Protein AF-A0A2G2JUC3-F1 (afdb_monomer)

Secondary structure (DSSP, 8-state):
-EEEE---GGGHHHHHHHHT-HHHHTTS-TTS-SSPPHHHHHHIIIIIHHHSS---EEEETTEEE---

Foldseek 3Di:
DKDWAQQDLVCLVVCQVQCQDPVRVVVDDPPADPNHDSVNSVCCNPPVCPPDDPDTFIADPNDTDDDD

Nearest P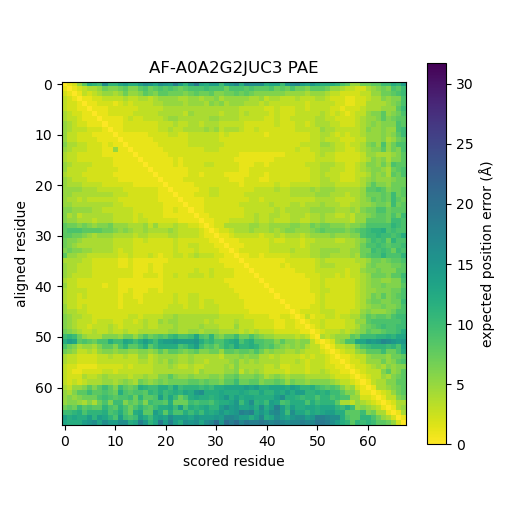DB structures (foldseek):
  6erd-assembly1_B  TM=6.476E-01  e=1.008E-01  Bacillus cereus ATCC 14579
  8q6u-assembly1_B  TM=6.388E-01  e=1.008E-01  Bacillus cereus ATCC 14579
  4kua-assembly1_A  TM=6.611E-01  e=5.452E-01  Pseudomonas aeruginosa PAO1
  7kpp-assembly1_A  TM=6.238E-01  e=3.106E-01  Pseudomonas aeruginosa

Solvent-accessible surface area (backbone atoms only — not comparable to full-atom values): 4181 Å² total; per-residue (Å²): 104,83,46,79,40,76,65,50,81,79,50,32,64,54,47,33,55,43,48,57,31,72,91,48,41,75,71,50,67,87,84,58,63,78,83,40,43,71,68,55,27,50,45,31,59,74,42,61,50,68,75,68,73,92,59,62,40,35,32,46,79,86,39,83,49,89,82,125

Radius of gyration: 11.58 Å; Cα contacts (8 Å, |Δi|>4): 74; chains: 1; bounding box: 24×30×24 Å

pLDDT: mean 87.76, std 8.27, range [52.44, 96.88]

Mean predicted aligned error: 4.59 Å

Sequence (68 aa):
MIWLREMKHEDKSQFVQFLNDERVIKFLSSRIPFPYTETDAEWWVTRGSKDDGIVSAIECDGYFIIAN

Structure (mmCIF, N/CA/C/O backbone):
data_AF-A0A2G2JUC3-F1
#
_entry.id   AF-A0A2G2JUC3-F1
#
loop_
_atom_site.group_PDB
_atom_site.id
_atom_site.type_symbol
_atom_site.label_atom_id
_atom_site.label_alt_id
_atom_site.label_comp_id
_atom_site.label_asym_id
_atom_site.label_entity_id
_atom_site.label_seq_id
_atom_site.pdbx_PDB_ins_code
_atom_site.Cartn_x
_atom_site.Cartn_y
_atom_site.Cartn_z
_atom_site.occupancy
_atom_site.B_iso_or_equiv
_atom_site.auth_seq_id
_atom_site.auth_comp_id
_atom_site.auth_asym_id
_atom_site.auth_atom_id
_atom_site.pdbx_PDB_model_num
ATOM 1 N N . MET A 1 1 ? -6.795 -19.866 -8.433 1.00 78.00 1 MET A N 1
ATOM 2 C CA . MET A 1 1 ? -5.329 -19.998 -8.637 1.00 78.00 1 MET A CA 1
ATOM 3 C C . MET A 1 1 ? -4.657 -18.771 -8.046 1.00 78.00 1 MET A C 1
ATOM 5 O O . MET A 1 1 ? -5.153 -17.676 -8.280 1.00 78.00 1 MET A O 1
ATOM 9 N N . ILE A 1 2 ? -3.586 -18.955 -7.268 1.00 86.38 2 ILE A N 1
ATOM 10 C CA . ILE A 1 2 ? -2.855 -17.857 -6.618 1.00 86.38 2 ILE A CA 1
ATOM 11 C C . ILE A 1 2 ? -1.625 -17.507 -7.456 1.00 86.38 2 ILE A C 1
ATOM 13 O O . ILE A 1 2 ? -0.862 -18.400 -7.826 1.00 86.38 2 ILE A O 1
ATOM 17 N N . TRP A 1 3 ? -1.432 -16.218 -7.715 1.00 88.56 3 TRP A N 1
ATOM 18 C CA . TRP A 1 3 ? -0.301 -15.667 -8.450 1.00 88.56 3 TRP A CA 1
ATOM 19 C C . TRP A 1 3 ? 0.411 -14.608 -7.620 1.00 88.56 3 TRP A C 1
ATOM 21 O O . TRP A 1 3 ? -0.215 -13.849 -6.882 1.00 88.56 3 TRP A O 1
ATOM 31 N N . LEU A 1 4 ? 1.728 -14.543 -7.788 1.00 90.19 4 LEU A N 1
ATOM 32 C CA . LEU A 1 4 ? 2.536 -13.417 -7.343 1.00 90.19 4 LEU A CA 1
ATOM 33 C C . LEU A 1 4 ? 2.880 -12.594 -8.575 1.00 90.19 4 LEU A C 1
ATOM 35 O O . LEU A 1 4 ? 3.360 -13.140 -9.571 1.00 90.19 4 LEU A O 1
ATOM 39 N N . ARG A 1 5 ? 2.620 -11.292 -8.515 1.00 89.94 5 ARG A N 1
ATOM 40 C CA . ARG A 1 5 ? 2.955 -10.366 -9.596 1.00 89.94 5 ARG A CA 1
ATOM 41 C C . ARG A 1 5 ? 3.558 -9.082 -9.056 1.00 89.94 5 ARG A C 1
ATOM 43 O O . ARG A 1 5 ? 3.415 -8.751 -7.880 1.00 89.94 5 ARG A O 1
ATOM 50 N N . GLU A 1 6 ? 4.179 -8.329 -9.951 1.00 88.38 6 GLU A N 1
ATOM 51 C CA . GLU A 1 6 ? 4.605 -6.970 -9.645 1.00 88.38 6 GLU A CA 1
ATOM 52 C C . GLU A 1 6 ? 3.408 -6.079 -9.287 1.00 88.38 6 GLU A C 1
ATOM 54 O O . GLU A 1 6 ? 2.288 -6.254 -9.792 1.00 88.38 6 GLU A O 1
ATOM 59 N N . MET A 1 7 ? 3.673 -5.121 -8.399 1.00 88.88 7 MET A N 1
ATOM 60 C CA . MET A 1 7 ? 2.730 -4.066 -8.043 1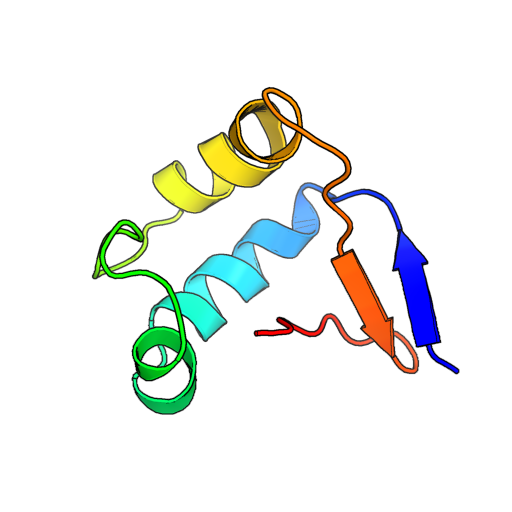.00 88.88 7 MET A CA 1
ATOM 61 C C . MET A 1 7 ? 2.476 -3.176 -9.260 1.00 88.88 7 MET A C 1
ATOM 63 O O . MET A 1 7 ? 3.411 -2.776 -9.960 1.00 88.88 7 MET A O 1
ATOM 67 N N . LYS A 1 8 ? 1.209 -2.851 -9.500 1.00 89.88 8 LYS A N 1
ATOM 68 C CA . LYS A 1 8 ? 0.774 -1.995 -10.601 1.00 89.88 8 LYS A CA 1
ATOM 69 C C . LYS A 1 8 ? 0.152 -0.716 -10.063 1.00 89.88 8 LYS A C 1
ATOM 71 O O . LYS A 1 8 ? -0.311 -0.650 -8.927 1.00 89.88 8 L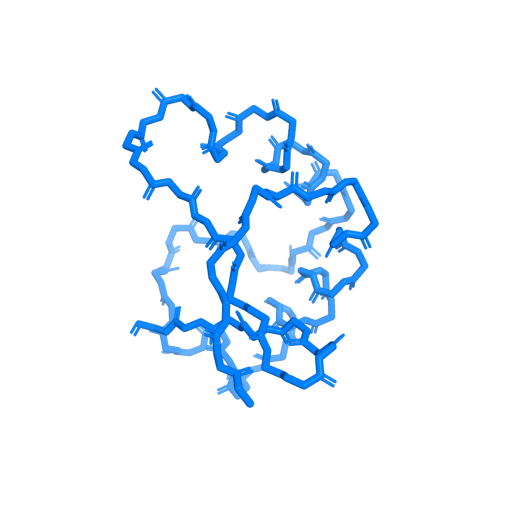YS A O 1
ATOM 76 N N . HIS A 1 9 ? 0.126 0.317 -10.894 1.00 90.25 9 HIS A N 1
ATOM 77 C CA . HIS A 1 9 ? -0.414 1.615 -10.500 1.00 90.25 9 HIS A CA 1
ATOM 78 C C . HIS A 1 9 ? -1.918 1.552 -10.185 1.00 90.25 9 HIS A C 1
ATOM 80 O O . HIS A 1 9 ? -2.415 2.298 -9.343 1.00 90.25 9 HIS A O 1
ATOM 86 N N . GLU A 1 10 ? -2.641 0.629 -10.816 1.00 90.38 10 GLU A N 1
ATOM 87 C CA . GLU A 1 10 ? -4.066 0.387 -10.591 1.00 90.38 10 GLU A CA 1
ATOM 88 C C . GLU A 1 10 ? -4.362 -0.164 -9.181 1.00 90.38 10 GLU A C 1
ATOM 90 O O . GLU A 1 10 ? -5.454 0.064 -8.650 1.00 90.38 10 GLU A O 1
ATOM 95 N N . ASP A 1 11 ? -3.377 -0.800 -8.532 1.00 89.75 11 ASP A N 1
ATOM 96 C CA . ASP A 1 11 ? -3.528 -1.391 -7.194 1.00 89.75 11 ASP A CA 1
ATOM 97 C C . ASP A 1 11 ? -3.702 -0.326 -6.100 1.00 89.75 11 ASP A C 1
ATOM 99 O O . ASP A 1 11 ? -4.210 -0.620 -5.018 1.00 89.75 11 ASP A O 1
ATOM 103 N N . LYS A 1 12 ? -3.336 0.937 -6.368 1.00 93.12 12 LYS A N 1
ATOM 104 C CA . LYS A 1 12 ? -3.4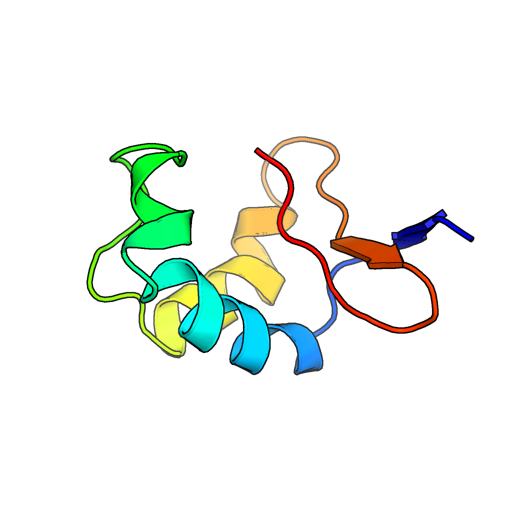41 2.046 -5.400 1.00 93.12 12 LYS A CA 1
ATOM 105 C C . LYS A 1 12 ? -4.820 2.153 -4.763 1.00 93.12 12 LYS A C 1
ATOM 107 O O . LYS A 1 12 ? -4.932 2.341 -3.555 1.00 93.12 12 LYS A O 1
ATOM 112 N N . SER A 1 13 ? -5.863 2.020 -5.581 1.00 91.31 13 SER A N 1
ATOM 113 C CA . SER A 1 13 ? -7.253 2.109 -5.127 1.00 91.31 13 SER A CA 1
ATOM 114 C C . SER A 1 13 ? -7.576 1.047 -4.070 1.00 91.31 13 SER A C 1
ATOM 116 O O . SER A 1 13 ? -8.217 1.338 -3.061 1.00 91.31 13 SER A O 1
ATOM 118 N N . GLN A 1 14 ? -7.052 -0.165 -4.252 1.00 90.88 14 GLN A N 1
ATOM 119 C CA . GLN A 1 14 ? -7.225 -1.280 -3.328 1.00 90.88 14 GLN A CA 1
ATOM 120 C C . GLN A 1 14 ? -6.403 -1.082 -2.052 1.00 90.88 14 GLN A C 1
ATOM 122 O O . GLN A 1 14 ? -6.903 -1.374 -0.970 1.00 90.88 14 GLN A O 1
ATOM 127 N N . PHE A 1 15 ? -5.191 -0.523 -2.141 1.00 92.56 15 PHE A N 1
ATOM 128 C CA . PHE A 1 15 ? -4.418 -0.136 -0.954 1.00 92.56 15 PHE A CA 1
ATOM 129 C C . PHE A 1 15 ? -5.176 0.870 -0.087 1.00 92.56 15 PHE A C 1
ATOM 131 O O . PHE A 1 15 ? -5.343 0.632 1.107 1.00 92.56 15 PHE A O 1
ATOM 138 N N . VAL A 1 16 ? -5.686 1.955 -0.678 1.00 94.81 16 VAL A N 1
ATOM 139 C CA . VAL A 1 16 ? -6.468 2.961 0.060 1.00 94.81 16 VAL A CA 1
ATOM 140 C C . VAL A 1 16 ? -7.715 2.333 0.681 1.00 94.81 16 VAL A C 1
ATOM 142 O O . VAL A 1 16 ? -8.026 2.611 1.836 1.00 94.81 16 VAL A O 1
ATOM 145 N N . GLN A 1 17 ? -8.407 1.448 -0.037 1.00 93.69 17 GLN A N 1
ATOM 146 C CA . GLN A 1 17 ? -9.579 0.762 0.499 1.00 93.69 17 GLN A CA 1
ATOM 147 C C . GLN A 1 17 ? -9.231 -0.150 1.686 1.00 93.69 17 GLN A C 1
ATOM 149 O O . GLN A 1 17 ? -9.866 -0.063 2.735 1.00 93.69 17 GLN A O 1
ATOM 154 N N . PHE A 1 18 ? -8.247 -1.036 1.532 1.00 92.50 18 PHE A N 1
ATOM 155 C CA . PHE A 1 18 ? -7.947 -2.057 2.534 1.00 92.50 18 PHE A CA 1
ATOM 156 C C . PHE A 1 18 ? -7.170 -1.512 3.732 1.00 92.50 18 PHE A C 1
ATOM 158 O O . PHE A 1 18 ? -7.447 -1.916 4.856 1.00 92.50 18 PHE A O 1
ATOM 165 N N . LEU A 1 19 ? -6.232 -0.583 3.536 1.00 93.69 19 LEU A N 1
ATOM 166 C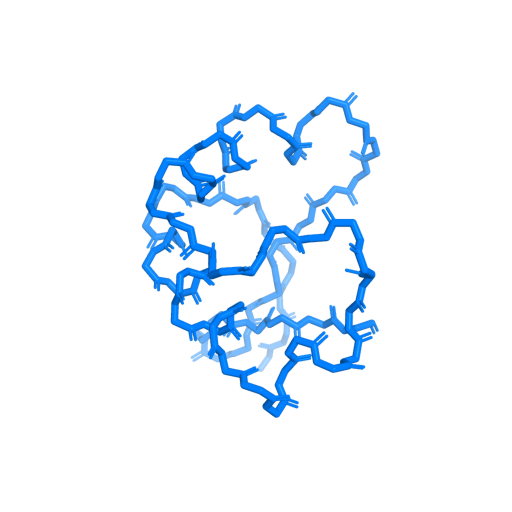 CA . LEU A 1 19 ? -5.440 -0.023 4.639 1.00 93.69 19 LEU A CA 1
ATOM 167 C C . LEU A 1 19 ? -6.223 0.979 5.498 1.00 93.69 19 LEU A C 1
ATOM 169 O O . LEU A 1 19 ? -5.775 1.324 6.587 1.00 93.69 19 LEU A O 1
ATOM 173 N N . ASN A 1 20 ? -7.416 1.384 5.056 1.00 95.00 20 ASN A N 1
ATOM 174 C CA . ASN A 1 20 ? -8.380 2.103 5.887 1.00 95.00 20 ASN A CA 1
ATOM 175 C C . ASN A 1 20 ? -9.479 1.198 6.475 1.00 95.00 20 ASN A C 1
ATOM 177 O O . ASN A 1 20 ? -10.336 1.685 7.210 1.00 95.00 20 ASN A O 1
ATOM 181 N N . ASP A 1 21 ? -9.474 -0.108 6.190 1.00 94.50 21 ASP A N 1
ATOM 182 C CA . ASP A 1 21 ? -10.384 -1.060 6.826 1.00 94.50 21 ASP A CA 1
ATOM 183 C C . ASP A 1 21 ? -9.788 -1.531 8.160 1.00 94.50 21 ASP A C 1
ATOM 185 O O . ASP A 1 21 ? -8.775 -2.234 8.197 1.00 94.50 21 ASP A O 1
ATOM 189 N N . GLU A 1 22 ? -10.444 -1.192 9.273 1.00 92.00 22 GLU A N 1
ATOM 190 C CA . GLU A 1 22 ? -10.033 -1.599 10.625 1.00 92.00 22 GLU A CA 1
ATOM 191 C C . GLU A 1 22 ? -9.866 -3.120 10.773 1.00 92.00 22 GLU A C 1
ATOM 193 O O . GLU A 1 22 ? -9.057 -3.602 11.572 1.00 92.00 22 GLU A O 1
ATOM 198 N N . ARG A 1 23 ? -10.608 -3.905 9.983 1.00 92.06 23 ARG A N 1
ATOM 199 C CA . ARG A 1 23 ? -10.525 -5.371 9.989 1.00 92.06 23 ARG A CA 1
ATOM 200 C C . ARG A 1 23 ? -9.227 -5.878 9.364 1.00 92.06 23 ARG A C 1
ATOM 202 O O . ARG A 1 23 ? -8.856 -7.011 9.663 1.00 92.06 23 ARG A O 1
ATOM 209 N N . VAL A 1 24 ? -8.565 -5.063 8.543 1.00 90.31 24 VAL A N 1
ATOM 210 C CA . VAL A 1 24 ? -7.298 -5.364 7.865 1.00 90.31 24 VAL A CA 1
ATOM 211 C C . VAL A 1 24 ? -6.130 -4.716 8.606 1.00 90.31 24 VAL A C 1
ATOM 213 O O . VAL A 1 24 ? -5.228 -5.427 9.043 1.00 90.31 24 VAL A O 1
ATOM 216 N N . ILE A 1 25 ? -6.161 -3.394 8.819 1.00 91.50 25 ILE A N 1
ATOM 217 C CA . ILE A 1 25 ? -5.023 -2.627 9.365 1.00 91.50 25 ILE A CA 1
ATOM 218 C C . ILE A 1 25 ? -4.579 -3.118 10.750 1.00 91.50 25 ILE A C 1
ATOM 220 O O . ILE A 1 25 ? -3.393 -3.079 11.061 1.00 91.50 25 ILE A O 1
ATOM 224 N N . LYS A 1 26 ? -5.498 -3.673 11.557 1.00 90.81 26 LYS A N 1
ATOM 225 C CA . LYS A 1 26 ? -5.196 -4.242 12.885 1.00 90.81 26 LYS A CA 1
ATOM 226 C C . LYS A 1 26 ? -4.195 -5.400 12.862 1.00 90.81 26 LYS A C 1
ATOM 228 O O . LYS A 1 26 ? -3.638 -5.744 13.901 1.00 90.81 26 LYS A O 1
ATOM 233 N N . PHE A 1 27 ? -4.040 -6.046 11.710 1.00 90.62 27 PHE A N 1
ATOM 234 C CA . PHE A 1 27 ? -3.112 -7.151 11.514 1.00 90.62 27 PHE A CA 1
ATOM 235 C C . PHE A 1 27 ? -1.758 -6.689 10.977 1.00 90.62 27 PHE A C 1
ATOM 237 O O . PHE A 1 27 ? -0.815 -7.470 10.987 1.00 90.62 27 PHE A O 1
ATOM 244 N N . LEU A 1 28 ? -1.656 -5.439 10.524 1.00 88.69 28 LEU A N 1
ATOM 245 C CA . LEU A 1 28 ? -0.469 -4.907 9.874 1.00 88.69 28 LEU A CA 1
ATOM 246 C C . LEU A 1 28 ? 0.403 -4.110 10.850 1.00 88.69 28 LEU A C 1
ATOM 248 O O . LEU A 1 28 ? 0.025 -3.800 11.980 1.00 88.69 28 LEU A O 1
ATOM 252 N N . SER A 1 29 ? 1.613 -3.778 10.399 1.00 87.62 29 SER A N 1
ATOM 253 C CA . SER A 1 29 ? 2.556 -2.984 11.184 1.00 87.62 29 SER A CA 1
ATOM 254 C C . SER A 1 29 ? 1.979 -1.614 11.546 1.00 87.62 29 SER A C 1
ATOM 256 O O . SER A 1 29 ? 1.467 -0.902 10.686 1.00 87.62 29 SER A O 1
ATOM 258 N N . SER A 1 30 ? 2.206 -1.174 12.787 1.00 86.88 30 SER A N 1
ATOM 259 C CA . SER A 1 30 ? 1.903 0.192 13.242 1.00 86.88 30 SER A CA 1
ATOM 260 C C . SER A 1 30 ? 2.695 1.289 12.516 1.00 86.88 30 SER A C 1
ATOM 262 O O . SER A 1 30 ? 2.468 2.470 12.758 1.00 86.88 30 SER A O 1
ATOM 264 N N . ARG A 1 31 ? 3.637 0.918 11.636 1.00 88.38 31 ARG A N 1
ATOM 265 C CA . ARG A 1 31 ? 4.355 1.847 10.752 1.00 88.38 31 ARG A CA 1
ATOM 266 C C . ARG A 1 31 ? 3.522 2.307 9.555 1.00 88.38 31 ARG A C 1
ATOM 268 O O . ARG A 1 31 ? 3.926 3.259 8.896 1.00 88.38 31 ARG A O 1
ATOM 275 N N . ILE A 1 32 ? 2.414 1.633 9.247 1.00 89.56 32 ILE A N 1
ATOM 276 C CA . ILE A 1 32 ? 1.523 2.048 8.163 1.00 89.56 32 ILE A CA 1
ATOM 277 C C . ILE A 1 32 ? 0.729 3.280 8.629 1.00 89.56 32 ILE A C 1
ATOM 279 O O . ILE A 1 32 ? 0.102 3.218 9.689 1.00 89.56 32 ILE A O 1
ATOM 283 N N . PRO A 1 33 ? 0.743 4.393 7.871 1.00 91.62 33 PRO A N 1
ATOM 284 C CA . PRO A 1 33 ? -0.068 5.565 8.181 1.00 91.62 33 PRO A CA 1
ATOM 285 C C . PRO A 1 33 ? -1.558 5.220 8.263 1.00 91.62 33 PRO A C 1
ATOM 287 O O . PRO A 1 33 ? -2.073 4.471 7.435 1.00 91.62 33 PRO A O 1
ATOM 290 N N . PHE A 1 34 ? -2.256 5.800 9.238 1.00 91.00 34 PHE A N 1
ATOM 291 C CA . PHE A 1 34 ? -3.709 5.711 9.350 1.00 91.00 34 PHE A CA 1
ATOM 292 C C . PHE A 1 34 ? -4.281 7.095 9.712 1.00 91.00 34 PHE A C 1
ATOM 294 O O . PHE A 1 34 ? -3.908 7.634 10.759 1.00 91.00 34 PHE A O 1
ATOM 301 N N . PRO A 1 35 ? -5.164 7.690 8.885 1.00 93.56 35 PRO A N 1
ATOM 302 C CA . PRO A 1 35 ? -5.712 7.146 7.637 1.00 93.56 35 PRO A CA 1
ATOM 303 C C . PRO A 1 35 ? -4.665 7.047 6.516 1.00 93.56 35 PRO A C 1
ATOM 305 O O . PRO A 1 35 ? -3.760 7.874 6.429 1.00 93.56 35 PRO A O 1
ATOM 308 N N . TYR A 1 36 ? -4.810 6.037 5.660 1.00 96.19 36 TYR A N 1
ATOM 309 C CA . TYR A 1 36 ? -3.927 5.796 4.519 1.00 96.19 36 TYR A CA 1
ATOM 310 C C . TYR A 1 36 ? -4.419 6.571 3.289 1.00 96.19 36 TYR A C 1
ATOM 312 O O . TYR A 1 36 ? -5.582 6.442 2.897 1.00 96.19 36 TYR A O 1
ATOM 320 N N . THR A 1 37 ? -3.568 7.391 2.677 1.00 96.88 37 THR A N 1
ATOM 321 C CA . THR A 1 37 ? -3.968 8.315 1.602 1.00 96.88 37 THR A CA 1
ATOM 322 C C . THR A 1 37 ? -3.585 7.816 0.208 1.00 96.88 37 THR A C 1
ATOM 324 O O . THR A 1 37 ? -2.766 6.912 0.045 1.00 96.88 37 THR A O 1
ATOM 327 N N . GLU A 1 38 ? -4.144 8.437 -0.837 1.00 95.56 38 GLU A N 1
ATOM 328 C CA . GLU A 1 38 ? -3.720 8.174 -2.220 1.00 95.56 38 GLU A CA 1
ATOM 329 C C . GLU A 1 38 ? -2.241 8.508 -2.454 1.00 95.56 38 GLU A C 1
ATOM 331 O O . GLU A 1 38 ? -1.573 7.811 -3.214 1.00 95.56 38 GLU A O 1
ATOM 336 N N . THR A 1 39 ? -1.713 9.536 -1.781 1.00 96.31 39 THR A N 1
ATOM 337 C CA . THR A 1 39 ? -0.290 9.898 -1.847 1.00 96.31 39 THR A CA 1
ATOM 338 C C . THR A 1 39 ? 0.587 8.805 -1.240 1.00 96.31 39 THR A C 1
ATOM 340 O O . THR A 1 39 ? 1.635 8.483 -1.801 1.00 96.31 39 THR A O 1
ATOM 343 N N . ASP A 1 40 ? 0.149 8.195 -0.133 1.00 95.38 40 ASP A N 1
ATOM 344 C CA . ASP A 1 40 ? 0.856 7.063 0.477 1.00 95.38 40 ASP A CA 1
ATOM 345 C C . ASP A 1 40 ? 0.853 5.855 -0.465 1.00 95.38 40 ASP A C 1
ATOM 347 O O . ASP A 1 40 ? 1.898 5.236 -0.684 1.00 95.38 40 ASP A O 1
ATOM 351 N N . ALA A 1 41 ? -0.299 5.568 -1.084 1.00 94.81 41 ALA A N 1
ATOM 352 C CA . ALA A 1 41 ? -0.431 4.501 -2.070 1.00 94.81 41 ALA A CA 1
ATOM 353 C C . ALA A 1 41 ? 0.484 4.738 -3.280 1.00 94.81 41 ALA A C 1
ATOM 355 O O . ALA A 1 41 ? 1.215 3.830 -3.671 1.00 94.81 41 ALA A O 1
ATOM 356 N N . GLU A 1 42 ? 0.487 5.953 -3.840 1.00 95.25 42 GLU A N 1
ATOM 357 C CA . GLU A 1 42 ? 1.353 6.362 -4.953 1.00 95.25 42 GLU A CA 1
ATOM 358 C C . GLU A 1 42 ? 2.826 6.139 -4.624 1.00 95.25 42 GLU A C 1
ATOM 360 O O . GLU A 1 42 ? 3.552 5.501 -5.393 1.00 95.25 42 GLU A O 1
ATOM 365 N N . TRP A 1 43 ? 3.264 6.627 -3.463 1.00 94.31 43 TRP A N 1
ATOM 366 C CA . TRP A 1 43 ? 4.635 6.442 -3.013 1.00 94.31 43 TRP A CA 1
ATOM 367 C C . TRP A 1 43 ? 4.968 4.955 -2.851 1.00 94.31 43 TRP A C 1
ATOM 369 O O . TRP A 1 43 ? 6.036 4.512 -3.276 1.00 94.31 43 TRP A O 1
ATOM 379 N N . TRP A 1 44 ? 4.048 4.152 -2.312 1.00 92.56 44 TRP A N 1
ATOM 380 C CA . TRP A 1 44 ? 4.264 2.721 -2.113 1.00 92.56 44 TRP A CA 1
ATOM 381 C C . TRP A 1 44 ? 4.429 1.949 -3.429 1.00 92.56 44 TRP A C 1
ATOM 383 O O . TRP A 1 44 ? 5.427 1.240 -3.593 1.00 92.56 44 TRP A O 1
ATOM 393 N N . VAL A 1 45 ? 3.514 2.095 -4.396 1.00 91.81 45 VAL A N 1
ATOM 394 C CA . VAL A 1 45 ? 3.603 1.356 -5.676 1.00 91.81 45 VAL A CA 1
ATOM 395 C C . VAL A 1 45 ? 4.769 1.816 -6.555 1.00 91.81 45 VAL A C 1
ATOM 397 O O . VAL A 1 45 ? 5.311 1.030 -7.334 1.00 91.81 45 VAL A O 1
ATOM 400 N N . THR A 1 46 ? 5.183 3.080 -6.451 1.00 91.31 46 THR A N 1
ATOM 401 C CA . THR A 1 46 ? 6.250 3.620 -7.306 1.00 91.31 46 THR A CA 1
ATOM 402 C C . THR A 1 46 ? 7.640 3.478 -6.700 1.00 91.31 46 THR A C 1
ATOM 404 O O . THR A 1 46 ? 8.593 3.269 -7.458 1.00 91.31 46 THR A O 1
ATOM 407 N N . ARG A 1 47 ? 7.752 3.572 -5.369 1.00 91.25 47 ARG A N 1
ATOM 408 C CA . ARG A 1 47 ? 9.017 3.676 -4.636 1.00 91.25 47 ARG A CA 1
ATOM 409 C C . ARG A 1 47 ? 9.119 2.667 -3.493 1.00 91.25 47 ARG A C 1
ATOM 411 O O . ARG A 1 47 ? 9.994 1.811 -3.533 1.00 91.25 47 ARG A O 1
ATOM 418 N N . GLY A 1 48 ? 8.219 2.736 -2.511 1.00 88.88 48 GLY A N 1
ATOM 419 C CA . GLY A 1 48 ? 8.333 1.982 -1.255 1.00 88.88 48 GLY A CA 1
ATOM 420 C C . GLY A 1 48 ? 8.436 0.466 -1.441 1.00 88.88 48 GLY A C 1
ATOM 421 O O . GLY A 1 48 ? 9.274 -0.178 -0.822 1.00 88.88 48 GLY A O 1
ATOM 422 N N . SER A 1 49 ? 7.649 -0.093 -2.362 1.00 87.88 49 SER A N 1
ATOM 423 C CA . SER A 1 49 ? 7.665 -1.525 -2.701 1.00 87.88 49 SER A CA 1
ATOM 424 C C . SER A 1 49 ? 8.897 -1.987 -3.492 1.00 87.88 49 SER A C 1
ATOM 426 O O . SER A 1 49 ? 9.056 -3.185 -3.711 1.00 87.88 49 SER A O 1
ATOM 428 N N . LYS A 1 50 ? 9.755 -1.065 -3.944 1.00 86.56 50 LYS A N 1
ATOM 429 C CA . LYS A 1 50 ? 10.926 -1.354 -4.789 1.00 86.56 50 LYS A CA 1
ATOM 430 C C . LYS A 1 50 ? 12.260 -1.100 -4.093 1.00 86.56 50 LYS A C 1
ATOM 432 O O . LYS A 1 50 ? 13.280 -1.553 -4.602 1.00 86.56 50 LYS A O 1
ATOM 437 N N . ASP A 1 51 ? 12.259 -0.357 -2.986 1.00 83.81 51 ASP A N 1
ATOM 438 C CA . ASP A 1 51 ? 13.491 0.065 -2.316 1.00 83.81 51 ASP A CA 1
ATOM 439 C C . ASP A 1 51 ? 14.120 -1.074 -1.483 1.00 83.81 51 ASP A C 1
ATOM 441 O O . ASP A 1 51 ? 15.339 -1.213 -1.514 1.00 83.81 51 ASP A O 1
ATOM 445 N N . ASP A 1 52 ? 13.329 -1.929 -0.812 1.00 74.62 52 ASP A N 1
ATOM 446 C CA . ASP A 1 52 ? 13.853 -3.012 0.043 1.00 74.62 52 ASP A CA 1
ATOM 447 C C . ASP A 1 52 ? 13.077 -4.339 -0.087 1.00 74.62 52 ASP A C 1
ATOM 449 O O . ASP A 1 52 ? 11.933 -4.474 0.349 1.00 74.62 52 ASP A O 1
ATOM 453 N N . GLY A 1 53 ? 13.755 -5.368 -0.608 1.00 81.19 53 GLY A N 1
ATOM 454 C CA . GLY A 1 53 ? 13.269 -6.752 -0.640 1.00 81.19 53 GLY A CA 1
ATOM 455 C C . GLY A 1 53 ? 12.401 -7.121 -1.848 1.00 81.19 53 GLY A C 1
ATOM 456 O O . GLY A 1 53 ? 12.196 -6.342 -2.773 1.00 81.19 53 GLY A O 1
ATOM 457 N N . ILE A 1 54 ? 11.917 -8.369 -1.856 1.00 84.19 54 ILE A N 1
ATOM 458 C CA . ILE A 1 54 ? 10.984 -8.864 -2.876 1.00 84.19 54 ILE A CA 1
ATOM 459 C C . ILE A 1 54 ? 9.565 -8.609 -2.368 1.00 84.19 54 ILE A C 1
ATOM 461 O O . ILE A 1 54 ? 9.058 -9.355 -1.531 1.00 84.19 54 ILE A O 1
ATOM 465 N N . VAL A 1 55 ? 8.931 -7.556 -2.879 1.00 88.38 55 VAL A N 1
ATOM 466 C CA . VAL A 1 55 ? 7.518 -7.247 -2.631 1.00 88.38 55 VAL A CA 1
ATOM 467 C C . VAL A 1 55 ? 6.705 -7.642 -3.861 1.00 88.38 55 VAL A C 1
ATOM 469 O O . VAL A 1 55 ? 7.084 -7.364 -4.997 1.00 88.38 55 VAL A O 1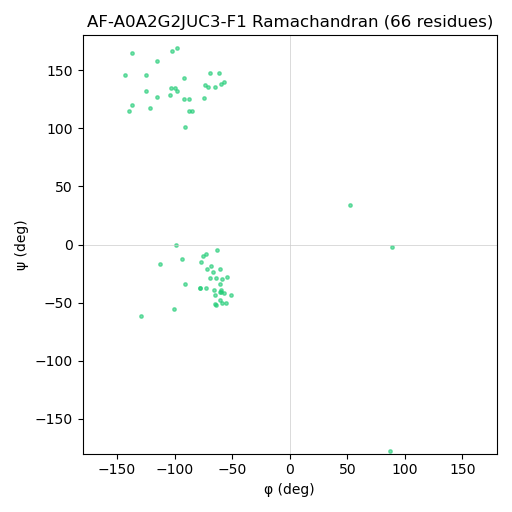
ATOM 472 N N . SER A 1 56 ? 5.578 -8.316 -3.656 1.00 88.38 56 SER A N 1
ATOM 473 C CA . SER A 1 56 ? 4.685 -8.728 -4.743 1.00 88.38 56 SER A CA 1
ATOM 474 C C . SER A 1 56 ? 3.232 -8.616 -4.315 1.00 88.38 56 SER A C 1
ATOM 476 O O . SER A 1 56 ? 2.896 -8.840 -3.153 1.00 88.38 56 SER A O 1
ATOM 478 N N . ALA A 1 57 ? 2.372 -8.265 -5.265 1.00 88.81 57 ALA A N 1
ATOM 479 C CA . ALA A 1 57 ? 0.935 -8.361 -5.095 1.00 88.81 57 ALA A CA 1
ATOM 480 C C .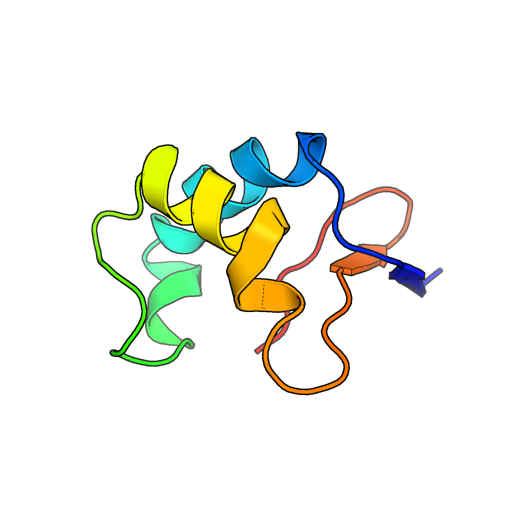 ALA A 1 57 ? 0.525 -9.833 -5.169 1.00 88.81 57 ALA A C 1
ATOM 482 O O . ALA A 1 57 ? 0.990 -10.566 -6.050 1.00 88.81 57 ALA A O 1
ATOM 483 N N . ILE A 1 58 ? -0.365 -10.245 -4.270 1.00 89.44 58 ILE A N 1
ATOM 484 C CA . ILE A 1 58 ? -1.007 -11.553 -4.350 1.00 89.44 58 ILE A CA 1
ATOM 485 C C . ILE A 1 58 ? -2.296 -11.374 -5.133 1.00 89.44 58 ILE A C 1
ATOM 487 O O . ILE A 1 58 ? -3.143 -10.558 -4.775 1.00 89.44 58 ILE A O 1
ATOM 491 N N . GLU A 1 59 ? -2.447 -12.152 -6.194 1.00 86.44 59 GLU A N 1
ATOM 492 C CA . GLU A 1 59 ? -3.665 -12.199 -6.985 1.00 86.44 59 GLU A CA 1
ATOM 493 C C . GLU A 1 59 ? -4.295 -13.587 -6.867 1.00 86.44 59 GLU A C 1
ATOM 495 O O . GLU A 1 59 ? -3.636 -14.598 -7.107 1.00 86.44 59 GLU A O 1
ATOM 500 N N . CYS A 1 60 ? -5.571 -13.655 -6.500 1.00 84.94 60 CYS A N 1
ATOM 501 C CA . CYS A 1 60 ? -6.340 -14.895 -6.498 1.00 84.94 60 CYS A CA 1
ATOM 502 C C . CYS A 1 60 ? -7.552 -14.726 -7.402 1.00 84.94 60 CYS A C 1
ATOM 504 O O . CYS A 1 60 ? -8.394 -13.868 -7.151 1.00 84.94 60 CYS A O 1
ATOM 506 N N . ASP A 1 61 ? -7.624 -15.527 -8.463 1.00 81.44 61 ASP A N 1
ATOM 507 C CA . ASP A 1 61 ? -8.739 -15.506 -9.420 1.00 81.44 61 ASP A CA 1
ATOM 508 C C . ASP A 1 61 ? -9.044 -14.095 -9.979 1.00 81.44 61 ASP A C 1
ATOM 510 O O . ASP A 1 61 ? -10.193 -13.749 -10.238 1.00 81.44 61 ASP A O 1
ATOM 514 N N . GLY A 1 62 ? -8.002 -13.270 -10.160 1.00 71.69 62 GLY A N 1
ATOM 515 C CA . GLY A 1 62 ? -8.104 -11.889 -10.649 1.00 71.69 62 GLY A CA 1
ATOM 516 C C . GLY A 1 62 ? -8.311 -10.821 -9.566 1.00 71.69 62 GLY A C 1
ATOM 517 O O . GLY A 1 62 ? -8.346 -9.634 -9.887 1.00 71.69 62 GLY A O 1
ATOM 518 N N . TYR A 1 63 ? -8.424 -11.207 -8.291 1.00 72.19 63 TYR A N 1
ATOM 519 C CA . TYR A 1 63 ? -8.578 -10.283 -7.165 1.00 72.19 63 TYR A CA 1
ATOM 520 C C . TYR A 1 63 ? -7.262 -10.049 -6.435 1.00 72.19 63 TYR A C 1
ATOM 522 O O . TYR A 1 63 ? -6.562 -10.998 -6.086 1.00 72.19 63 TYR A O 1
ATOM 530 N N . PHE A 1 64 ? -6.967 -8.786 -6.138 1.00 73.31 64 PHE A N 1
ATOM 531 C CA . PHE A 1 64 ? -5.854 -8.410 -5.273 1.00 73.31 64 PHE A CA 1
ATOM 532 C C . PHE A 1 64 ? -6.139 -8.780 -3.817 1.00 73.31 64 PHE A C 1
ATOM 534 O O . PHE A 1 64 ? -7.225 -8.518 -3.293 1.00 73.31 64 PHE A O 1
ATOM 541 N N . ILE A 1 65 ? -5.136 -9.359 -3.167 1.00 73.62 65 ILE A N 1
ATOM 542 C CA . ILE A 1 65 ? -5.172 -9.777 -1.771 1.00 73.62 65 ILE A CA 1
ATOM 543 C C . ILE A 1 65 ? -4.010 -9.120 -1.028 1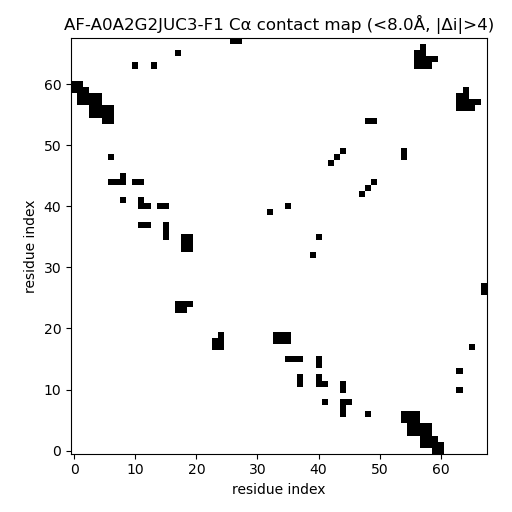.00 73.62 65 ILE A C 1
ATOM 545 O O . ILE A 1 65 ? -2.857 -9.204 -1.451 1.00 73.62 65 ILE A O 1
ATOM 549 N N . ILE A 1 66 ? -4.313 -8.531 0.129 1.00 69.94 66 ILE A N 1
ATOM 550 C CA . ILE A 1 66 ? -3.302 -8.172 1.127 1.00 69.94 66 ILE A CA 1
ATOM 551 C C . ILE A 1 66 ? -3.088 -9.390 2.028 1.00 69.94 66 ILE A C 1
ATOM 553 O O . ILE A 1 66 ? -4.014 -9.807 2.724 1.00 69.94 66 ILE A O 1
ATOM 557 N N . ALA A 1 67 ? -1.888 -9.972 2.002 1.00 60.81 67 ALA A N 1
ATOM 558 C CA . ALA A 1 67 ? -1.478 -10.961 2.997 1.00 60.81 67 ALA A CA 1
ATOM 559 C C . ALA A 1 67 ? -0.766 -10.280 4.169 1.00 60.81 67 ALA A C 1
ATOM 561 O O . ALA A 1 67 ? -0.034 -9.309 3.976 1.00 60.81 67 ALA A O 1
ATOM 562 N N . ASN A 1 68 ? -1.019 -10.813 5.364 1.00 52.44 68 ASN A N 1
ATOM 563 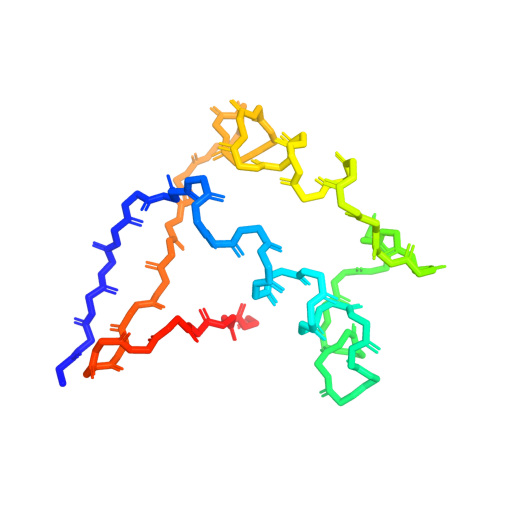C CA . ASN A 1 68 ? -0.313 -10.506 6.606 1.00 52.44 68 ASN A CA 1
ATOM 564 C C . ASN A 1 68 ? 0.881 -11.451 6.760 1.00 52.44 68 ASN A C 1
ATOM 566 O O . ASN A 1 68 ? 0.642 -12.673 6.611 1.00 52.44 68 ASN A O 1
#